Protein AF-A0A0G0ESX0-F1 (afdb_monomer_lite)

Sequence (130 aa):
MKRIRNNPGQAFITLVLFVAIAMSVISGTIIIIVVNSFGASLSEKSILVHQSAENGIENALVHLLRDPDYAGETLSPIINSYNTVISVTGNDNNKTIVSTASSSNITKAITAKIIYNNNVMTVTYWQDSQ

Foldseek 3Di:
DDDDDDDVVVVVVVVVVVVVVVVVVVVVVVVVVVVVVVVVVVVVVQVVQQVQQVVQVVVVVVCCLVPVPDAWDWDQPPDDQKIKTWGWDDDSFKIKIKIWIDDPPDIWIWIWIWGQDPSDIDTPDIDTDD

pLDDT: mean 86.56, std 10.45, range [51.44, 96.94]

Structure (mmCIF, N/CA/C/O backbone):
data_AF-A0A0G0ESX0-F1
#
_entry.id   AF-A0A0G0ESX0-F1
#
loop_
_atom_site.group_PDB
_atom_site.id
_atom_site.type_symbol
_atom_site.label_atom_id
_atom_site.label_alt_id
_atom_site.label_comp_id
_atom_site.label_asym_id
_atom_site.label_entity_id
_atom_site.label_seq_id
_atom_site.pdbx_PDB_ins_code
_atom_site.Cartn_x
_atom_site.Cartn_y
_atom_site.Cartn_z
_atom_site.occupancy
_atom_site.B_iso_or_equiv
_atom_site.auth_seq_id
_atom_site.auth_comp_id
_atom_site.auth_asym_id
_atom_site.auth_atom_id
_atom_site.pdbx_PDB_model_num
ATOM 1 N N . MET A 1 1 ? 29.282 -14.701 -69.732 1.00 51.44 1 MET A N 1
ATOM 2 C CA . MET A 1 1 ? 29.315 -14.799 -68.252 1.00 51.44 1 MET A CA 1
ATOM 3 C C . MET A 1 1 ? 29.843 -13.483 -67.683 1.00 51.44 1 MET A C 1
ATOM 5 O O . MET A 1 1 ? 31.006 -13.165 -67.899 1.00 51.44 1 MET A O 1
ATOM 9 N N . LYS A 1 2 ? 28.994 -12.662 -67.053 1.00 52.44 2 LYS A N 1
ATOM 10 C CA . LYS A 1 2 ? 29.373 -11.337 -66.525 1.00 52.44 2 LYS A CA 1
ATOM 11 C C . LYS A 1 2 ? 30.060 -11.537 -65.165 1.00 52.44 2 LYS A C 1
ATOM 13 O O . LYS A 1 2 ? 29.405 -11.968 -64.223 1.00 52.44 2 LYS A O 1
ATOM 18 N N . ARG A 1 3 ? 31.377 -11.302 -65.072 1.00 57.66 3 ARG A N 1
ATOM 19 C CA . ARG A 1 3 ? 32.125 -11.405 -63.804 1.00 57.66 3 ARG A CA 1
ATOM 20 C C . ARG A 1 3 ? 31.618 -10.333 -62.836 1.00 57.66 3 ARG A C 1
ATOM 22 O O . ARG A 1 3 ? 31.802 -9.144 -63.089 1.00 57.66 3 ARG A O 1
ATOM 29 N N . ILE A 1 4 ? 30.981 -10.754 -61.745 1.00 67.88 4 ILE A N 1
ATOM 30 C CA . ILE A 1 4 ? 30.642 -9.873 -60.624 1.00 67.88 4 ILE A CA 1
ATOM 31 C C . ILE A 1 4 ? 31.967 -9.496 -59.958 1.00 67.88 4 ILE A C 1
ATOM 33 O O . ILE A 1 4 ? 32.718 -10.356 -59.501 1.00 67.88 4 ILE A O 1
ATOM 37 N N . ARG A 1 5 ? 32.306 -8.209 -59.996 1.00 64.12 5 ARG A N 1
ATOM 38 C CA . ARG A 1 5 ? 33.547 -7.677 -59.434 1.00 64.12 5 ARG A CA 1
ATOM 39 C C . ARG A 1 5 ? 33.388 -7.649 -57.912 1.00 64.12 5 ARG A C 1
ATOM 41 O O . ARG A 1 5 ? 32.546 -6.917 -57.405 1.00 64.12 5 ARG A O 1
ATOM 48 N N . ASN A 1 6 ? 34.147 -8.485 -57.207 1.00 63.69 6 ASN A N 1
ATOM 49 C CA . ASN A 1 6 ? 34.079 -8.594 -55.753 1.00 63.69 6 ASN A CA 1
ATOM 50 C C . ASN A 1 6 ? 34.707 -7.335 -55.128 1.00 63.69 6 ASN A C 1
ATOM 52 O O . ASN A 1 6 ? 35.923 -7.162 -55.191 1.00 63.69 6 ASN A O 1
ATOM 56 N N . ASN A 1 7 ? 33.882 -6.426 -54.602 1.00 70.31 7 ASN A N 1
ATOM 57 C CA . ASN A 1 7 ? 34.344 -5.217 -53.919 1.00 70.31 7 ASN A CA 1
ATOM 58 C C . ASN A 1 7 ? 34.459 -5.518 -52.415 1.00 70.31 7 ASN A C 1
ATOM 60 O O . ASN A 1 7 ? 33.426 -5.578 -51.746 1.00 70.31 7 ASN A O 1
ATOM 64 N N . PRO A 1 8 ? 35.674 -5.670 -51.851 1.00 66.25 8 PRO A N 1
ATOM 65 C CA . PRO A 1 8 ? 35.854 -6.082 -50.454 1.00 66.25 8 PRO A CA 1
ATOM 66 C C . PRO A 1 8 ? 35.223 -5.104 -49.446 1.00 66.25 8 PRO A C 1
ATOM 68 O O . PRO A 1 8 ? 34.812 -5.513 -48.366 1.00 66.25 8 PRO A O 1
ATOM 71 N N . GLY A 1 9 ? 35.055 -3.829 -49.821 1.00 74.81 9 GLY A N 1
ATOM 72 C CA . GLY A 1 9 ? 34.362 -2.836 -48.995 1.00 74.81 9 GLY A CA 1
ATOM 73 C C . GLY A 1 9 ? 32.846 -3.047 -48.878 1.00 74.81 9 GLY A C 1
ATOM 74 O O . GLY A 1 9 ? 32.262 -2.654 -47.874 1.00 74.81 9 GLY A O 1
ATOM 75 N N . GLN A 1 10 ? 32.195 -3.698 -49.850 1.00 81.62 10 GLN A N 1
ATOM 76 C CA . GLN A 1 10 ? 30.741 -3.913 -49.807 1.00 81.62 10 GLN A CA 1
ATOM 77 C C . GLN A 1 10 ? 30.342 -4.910 -48.716 1.00 81.62 10 GLN A C 1
ATOM 79 O O . GLN A 1 10 ? 29.370 -4.658 -48.012 1.00 81.62 10 GLN A O 1
ATOM 84 N N . ALA A 1 11 ? 31.125 -5.975 -48.512 1.00 83.62 11 ALA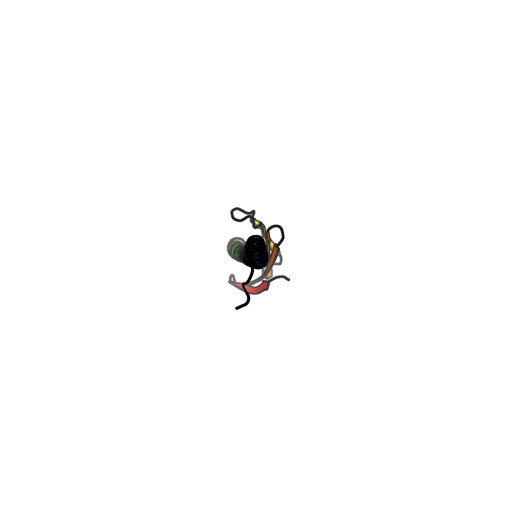 A N 1
ATOM 85 C CA . ALA A 1 11 ? 30.891 -6.939 -47.435 1.00 83.62 11 ALA A CA 1
ATOM 86 C C . ALA A 1 11 ? 30.982 -6.280 -46.046 1.00 83.62 11 ALA A C 1
ATOM 88 O O . ALA A 1 11 ? 30.154 -6.534 -45.170 1.00 83.62 11 ALA A O 1
ATOM 89 N N . PHE A 1 12 ? 31.950 -5.376 -45.867 1.00 86.44 12 PHE A N 1
ATOM 90 C CA . PHE A 1 12 ? 32.108 -4.620 -44.627 1.00 86.44 12 PHE A CA 1
ATOM 91 C C . PHE A 1 12 ? 30.940 -3.651 -44.390 1.00 86.44 12 PHE A C 1
ATOM 93 O O . PHE A 1 12 ? 30.388 -3.616 -43.295 1.00 86.44 12 PHE A O 1
ATOM 100 N N . ILE A 1 13 ? 30.497 -2.928 -45.425 1.00 89.19 13 ILE A N 1
ATOM 101 C CA . ILE A 1 13 ? 29.334 -2.030 -45.331 1.00 89.19 13 ILE A CA 1
ATOM 102 C C . ILE A 1 13 ? 28.067 -2.814 -44.969 1.00 89.19 13 ILE A C 1
ATOM 104 O O . ILE A 1 13 ? 27.319 -2.390 -44.090 1.00 89.19 13 ILE A O 1
ATOM 108 N N . THR A 1 14 ? 27.835 -3.975 -45.592 1.00 90.19 14 THR A N 1
ATOM 109 C CA . THR A 1 14 ? 26.678 -4.815 -45.251 1.00 90.19 14 THR A CA 1
ATOM 110 C C . THR A 1 14 ? 26.754 -5.332 -43.820 1.00 90.19 14 THR A C 1
ATOM 112 O O . THR A 1 14 ? 25.743 -5.322 -43.127 1.00 90.19 14 THR A O 1
ATOM 115 N N . LEU A 1 15 ? 27.941 -5.720 -43.343 1.00 91.38 15 LEU A N 1
ATOM 116 C CA . LEU A 1 15 ? 28.133 -6.171 -41.965 1.00 91.38 15 LEU A CA 1
ATOM 117 C C . LEU A 1 15 ? 27.813 -5.053 -40.966 1.00 91.38 15 LEU A C 1
ATOM 119 O O . LEU A 1 15 ? 27.051 -5.274 -40.029 1.00 91.38 15 LEU A O 1
ATOM 123 N N . VAL A 1 16 ? 28.343 -3.848 -41.188 1.00 94.12 16 VAL A N 1
ATOM 124 C CA . VAL A 1 16 ? 28.073 -2.682 -40.332 1.00 94.12 16 VAL A CA 1
ATOM 125 C C . VAL A 1 16 ? 26.584 -2.336 -40.333 1.00 94.12 16 VAL A C 1
ATOM 127 O O . VAL A 1 16 ? 26.026 -2.062 -39.274 1.00 94.12 16 VAL A O 1
ATOM 130 N N . LEU A 1 17 ? 25.919 -2.409 -41.489 1.00 94.69 17 LEU A N 1
ATOM 131 C CA . LEU A 1 17 ? 24.477 -2.186 -41.587 1.00 94.69 17 LEU A CA 1
ATOM 132 C C . LEU A 1 17 ? 23.684 -3.222 -40.777 1.00 94.69 17 LEU A C 1
ATOM 134 O O . LEU A 1 17 ? 22.784 -2.850 -40.028 1.00 94.69 17 LEU A O 1
ATOM 138 N N . PHE A 1 18 ? 24.032 -4.506 -40.881 1.00 95.44 18 PHE A N 1
ATOM 139 C CA . PHE A 1 18 ? 23.380 -5.558 -40.099 1.00 95.44 18 PHE A CA 1
ATOM 140 C C . PHE A 1 18 ? 23.590 -5.374 -38.597 1.00 95.44 18 PHE A C 1
ATOM 142 O O . PHE A 1 18 ? 22.636 -5.514 -37.833 1.00 95.44 18 PHE A O 1
ATOM 149 N N . VAL A 1 19 ? 24.803 -5.013 -38.171 1.00 96.38 19 VAL A N 1
ATOM 150 C CA . VAL A 1 19 ? 25.097 -4.719 -36.762 1.00 96.38 19 VAL A CA 1
ATOM 151 C C . VAL A 1 19 ? 24.287 -3.516 -36.281 1.00 96.38 19 VAL A C 1
ATOM 153 O O . VAL A 1 19 ? 23.685 -3.589 -35.214 1.00 96.38 19 VAL A O 1
ATOM 156 N N . ALA A 1 20 ? 24.196 -2.445 -37.073 1.00 95.94 20 ALA A N 1
ATOM 157 C CA . ALA A 1 20 ? 23.411 -1.264 -36.720 1.00 95.94 20 ALA A CA 1
ATOM 158 C C . ALA A 1 20 ? 21.920 -1.596 -36.547 1.00 95.94 20 ALA A C 1
ATOM 160 O O . ALA A 1 20 ? 21.325 -1.231 -35.534 1.00 95.94 20 ALA A O 1
ATOM 161 N N . ILE A 1 21 ? 21.334 -2.352 -37.482 1.00 96.50 21 ILE A N 1
ATOM 162 C CA . ILE A 1 21 ? 19.933 -2.789 -37.399 1.00 96.50 21 ILE A CA 1
ATOM 163 C C . ILE A 1 21 ? 19.721 -3.687 -36.174 1.00 96.50 21 ILE A C 1
ATOM 165 O O . ILE A 1 21 ? 18.778 -3.474 -35.412 1.00 96.50 21 ILE A O 1
ATOM 169 N N . ALA A 1 22 ? 20.610 -4.659 -35.945 1.00 96.12 22 ALA A N 1
ATOM 170 C CA . ALA A 1 22 ? 20.532 -5.546 -34.788 1.00 96.12 22 ALA A CA 1
ATOM 171 C C . ALA A 1 22 ? 20.598 -4.759 -33.468 1.00 96.12 22 ALA A C 1
ATOM 173 O O . ALA A 1 22 ? 19.783 -4.984 -32.574 1.00 96.12 22 ALA A O 1
ATOM 174 N N . MET A 1 23 ? 21.505 -3.783 -33.365 1.00 96.38 23 MET A N 1
ATOM 175 C CA . MET A 1 23 ? 21.610 -2.903 -32.199 1.00 96.38 23 MET A CA 1
ATOM 176 C C . MET A 1 23 ? 20.342 -2.075 -31.976 1.00 96.38 23 MET A C 1
ATOM 178 O O . MET A 1 23 ? 19.907 -1.935 -30.831 1.00 96.38 23 MET A O 1
ATOM 182 N N . SER A 1 24 ? 19.720 -1.552 -33.036 1.00 95.81 24 SER A N 1
ATOM 183 C CA . SER A 1 24 ? 18.457 -0.816 -32.920 1.00 95.81 24 SER A CA 1
ATOM 184 C C . SER A 1 24 ? 17.330 -1.698 -32.375 1.00 95.81 24 SER A C 1
ATOM 186 O O . SER A 1 24 ? 16.607 -1.275 -31.473 1.00 95.81 24 SER A O 1
ATOM 188 N N . VAL A 1 25 ? 17.215 -2.941 -32.854 1.00 96.81 25 VAL A N 1
ATOM 189 C CA . VAL A 1 25 ? 16.192 -3.896 -32.388 1.00 96.81 25 VAL A CA 1
ATOM 190 C C . VAL A 1 25 ? 16.414 -4.288 -30.924 1.00 96.81 25 VAL A C 1
ATOM 192 O O . VAL A 1 25 ? 15.468 -4.285 -30.131 1.00 96.81 25 VAL A O 1
ATOM 195 N N . ILE A 1 26 ? 17.661 -4.573 -30.537 1.00 96.94 26 ILE A N 1
ATOM 196 C CA . ILE A 1 26 ? 18.012 -4.898 -29.147 1.00 96.94 26 ILE A CA 1
ATOM 197 C C . ILE A 1 26 ? 17.687 -3.715 -28.230 1.00 96.94 26 ILE A C 1
ATOM 199 O O . ILE A 1 26 ? 17.055 -3.902 -27.192 1.00 96.94 26 ILE A O 1
ATOM 203 N N . SER A 1 27 ? 18.041 -2.494 -28.635 1.00 96.19 27 SER A N 1
ATOM 204 C CA . SER A 1 27 ? 17.767 -1.284 -27.850 1.00 96.19 27 SER A CA 1
ATOM 205 C C . SER A 1 27 ? 16.267 -1.078 -27.629 1.00 96.19 27 SER A C 1
ATOM 207 O O . SER A 1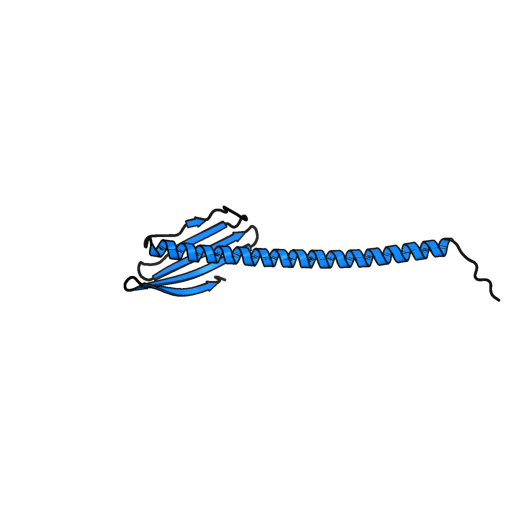 27 ? 15.842 -0.831 -26.502 1.00 96.19 27 SER A O 1
ATOM 209 N N . GLY A 1 28 ? 15.450 -1.252 -28.674 1.00 95.50 28 GLY A N 1
ATOM 210 C CA . GLY A 1 28 ? 13.991 -1.183 -28.551 1.00 95.50 28 GLY A CA 1
ATOM 211 C C . GLY A 1 28 ? 13.432 -2.239 -27.594 1.00 95.50 28 GLY A C 1
ATOM 212 O O . GLY A 1 28 ? 12.585 -1.935 -26.756 1.00 95.50 28 GLY A O 1
ATOM 213 N N . THR A 1 29 ? 13.963 -3.460 -27.655 1.00 96.88 29 THR A N 1
ATOM 214 C CA . THR A 1 29 ? 13.558 -4.556 -26.761 1.00 96.88 29 THR A CA 1
ATOM 215 C C . THR A 1 29 ? 13.893 -4.249 -25.300 1.00 96.88 29 THR A C 1
ATOM 217 O O . THR A 1 29 ? 13.052 -4.435 -24.421 1.00 96.88 29 THR A O 1
ATOM 220 N N . ILE A 1 30 ? 15.093 -3.725 -25.029 1.00 96.94 30 ILE A N 1
ATOM 221 C CA . ILE A 1 30 ? 15.523 -3.343 -23.676 1.00 96.94 30 ILE A CA 1
ATOM 222 C C . ILE A 1 30 ? 14.586 -2.283 -23.092 1.00 96.94 30 ILE A C 1
ATOM 224 O O . ILE A 1 30 ? 14.171 -2.414 -21.943 1.00 96.94 30 ILE A O 1
ATOM 228 N N . ILE A 1 31 ? 14.205 -1.270 -23.875 1.00 96.50 31 ILE A N 1
ATOM 229 C CA . ILE A 1 31 ? 13.286 -0.217 -23.417 1.00 96.50 31 ILE A CA 1
ATOM 230 C C . ILE A 1 31 ? 11.952 -0.819 -22.960 1.00 96.50 31 ILE A C 1
ATOM 232 O O . ILE A 1 31 ? 11.469 -0.480 -21.882 1.00 96.50 31 ILE A O 1
ATOM 236 N N . ILE A 1 32 ? 11.380 -1.747 -23.733 1.00 95.88 32 ILE A N 1
ATOM 237 C CA . ILE A 1 32 ? 10.114 -2.407 -23.378 1.00 95.88 32 ILE A CA 1
ATOM 238 C C . ILE A 1 32 ? 10.255 -3.192 -22.068 1.00 95.88 32 ILE A C 1
ATOM 240 O O . ILE A 1 32 ? 9.400 -3.085 -21.189 1.00 95.88 32 ILE A O 1
ATOM 244 N N . ILE A 1 33 ? 11.344 -3.949 -21.910 1.00 96.38 33 ILE A N 1
ATOM 245 C CA . ILE A 1 33 ? 11.611 -4.716 -20.685 1.00 96.38 33 ILE A CA 1
ATOM 246 C C . ILE A 1 33 ? 11.715 -3.784 -19.477 1.00 96.38 33 ILE A C 1
ATOM 248 O O . ILE A 1 33 ? 11.123 -4.065 -18.435 1.00 96.38 33 ILE A O 1
ATOM 252 N N . VAL A 1 34 ? 12.431 -2.669 -19.613 1.00 96.88 34 VAL A N 1
ATOM 253 C CA . VAL A 1 34 ? 12.586 -1.677 -18.545 1.00 96.88 34 VAL A CA 1
ATOM 254 C C . VAL A 1 34 ? 11.231 -1.092 -18.146 1.00 96.88 34 VAL A C 1
ATOM 256 O O . VAL A 1 34 ? 10.903 -1.082 -16.962 1.00 96.88 34 VAL A O 1
ATOM 259 N N . VAL A 1 35 ? 10.412 -0.672 -19.113 1.00 95.88 35 VAL A N 1
ATOM 260 C CA . VAL A 1 35 ? 9.075 -0.112 -18.847 1.00 95.88 35 VAL A CA 1
ATOM 261 C C . VAL A 1 35 ? 8.184 -1.120 -18.124 1.00 95.88 35 VAL A C 1
ATOM 263 O O . VAL A 1 35 ? 7.578 -0.787 -17.104 1.00 95.88 35 VAL A O 1
ATOM 266 N N . ASN A 1 36 ? 8.150 -2.366 -18.596 1.00 95.69 36 ASN A N 1
ATOM 267 C CA . ASN A 1 36 ? 7.357 -3.418 -17.964 1.00 95.69 36 ASN A CA 1
ATOM 268 C C . ASN A 1 36 ? 7.855 -3.741 -16.552 1.00 95.69 36 ASN A C 1
ATOM 270 O O . ASN A 1 36 ? 7.045 -3.940 -15.650 1.00 95.69 36 ASN A O 1
ATOM 274 N N . SER A 1 37 ? 9.173 -3.746 -16.342 1.00 94.44 37 SER A N 1
ATOM 275 C CA . SER A 1 37 ? 9.770 -4.002 -15.029 1.00 94.44 37 SER A CA 1
ATOM 276 C C . SER A 1 37 ? 9.403 -2.905 -14.031 1.00 94.44 37 SER A C 1
ATOM 278 O O . SER A 1 37 ? 8.980 -3.207 -12.919 1.00 94.44 37 SER A O 1
ATOM 280 N N . PHE A 1 38 ? 9.474 -1.633 -14.436 1.00 92.69 38 PHE A N 1
ATOM 281 C CA . PHE A 1 38 ? 9.021 -0.519 -13.600 1.00 92.69 38 PHE A CA 1
ATOM 282 C C . PHE A 1 38 ? 7.528 -0.609 -13.270 1.00 92.69 38 PHE A C 1
ATOM 284 O O . PHE A 1 38 ? 7.151 -0.400 -12.116 1.00 92.69 38 PHE A O 1
ATOM 291 N N . GLY A 1 39 ? 6.688 -0.951 -14.251 1.00 90.88 39 GLY A N 1
ATOM 292 C CA . GLY A 1 39 ? 5.255 -1.157 -14.037 1.00 90.88 39 GLY A CA 1
ATOM 293 C C . GLY A 1 39 ? 4.967 -2.281 -13.038 1.00 90.88 39 GLY A C 1
ATOM 294 O O . GLY A 1 39 ? 4.197 -2.086 -12.097 1.00 90.88 39 GLY A O 1
ATOM 295 N N . ALA A 1 40 ? 5.639 -3.426 -13.186 1.00 93.12 40 ALA A N 1
ATOM 296 C CA . ALA A 1 40 ? 5.513 -4.559 -12.272 1.00 93.12 40 ALA A CA 1
ATOM 297 C C . ALA A 1 40 ? 5.958 -4.198 -10.846 1.00 93.12 40 ALA A C 1
ATOM 299 O O . ALA A 1 40 ? 5.209 -4.427 -9.898 1.00 93.12 40 ALA A O 1
ATOM 300 N N . SER A 1 41 ? 7.119 -3.553 -10.687 1.00 90.75 41 SER A N 1
ATOM 301 C CA . SER A 1 41 ? 7.606 -3.111 -9.375 1.00 90.75 41 SER A CA 1
ATOM 302 C C . SER A 1 41 ? 6.684 -2.085 -8.713 1.00 90.75 41 SER A C 1
ATOM 304 O O . SER A 1 41 ? 6.524 -2.100 -7.494 1.00 90.75 41 SER A O 1
ATOM 306 N N . LEU A 1 42 ? 6.074 -1.179 -9.483 1.00 89.81 42 LEU A N 1
ATOM 307 C CA . LEU A 1 42 ? 5.109 -0.222 -8.939 1.00 89.81 42 LEU A CA 1
ATOM 308 C C . LEU A 1 42 ? 3.836 -0.930 -8.457 1.00 89.81 42 LEU A C 1
ATOM 310 O O . LEU A 1 42 ? 3.331 -0.612 -7.381 1.00 89.81 42 LEU A O 1
ATOM 314 N N . SER A 1 43 ? 3.347 -1.905 -9.228 1.00 90.88 43 SER A N 1
ATOM 315 C CA . SER A 1 43 ? 2.193 -2.723 -8.852 1.00 90.88 43 SER A CA 1
ATOM 316 C C . SER A 1 43 ? 2.457 -3.511 -7.570 1.00 90.88 43 SER A C 1
ATOM 318 O O . SER A 1 43 ? 1.636 -3.485 -6.659 1.00 90.88 43 SER A O 1
ATOM 320 N N . GLU A 1 44 ? 3.615 -4.164 -7.467 1.00 90.94 44 GLU A N 1
ATOM 321 C CA . GLU A 1 44 ? 4.022 -4.901 -6.266 1.00 90.94 44 GLU A CA 1
ATOM 322 C C . GLU A 1 44 ? 4.085 -3.980 -5.044 1.00 90.94 44 GLU A C 1
ATOM 324 O O . GLU A 1 44 ? 3.473 -4.269 -4.017 1.00 90.94 44 GLU A O 1
ATOM 329 N N . LYS A 1 45 ? 4.733 -2.815 -5.168 1.00 89.06 45 LYS A N 1
ATOM 330 C CA . LYS A 1 45 ? 4.764 -1.814 -4.093 1.00 89.06 45 LYS A CA 1
ATOM 331 C C . LYS A 1 45 ? 3.366 -1.368 -3.683 1.00 89.06 45 LYS A C 1
ATOM 333 O O . LYS A 1 45 ? 3.104 -1.237 -2.494 1.00 89.06 45 LYS A O 1
ATOM 338 N N . SER A 1 46 ? 2.457 -1.155 -4.634 1.00 89.44 46 SER A N 1
ATOM 339 C CA . SER A 1 46 ? 1.076 -0.784 -4.314 1.00 89.44 46 SER A CA 1
ATOM 340 C C . SER A 1 46 ? 0.350 -1.872 -3.523 1.00 89.44 46 SER A C 1
ATOM 342 O O . SER A 1 46 ? -0.415 -1.537 -2.620 1.00 89.44 46 SER A O 1
ATOM 344 N N . ILE A 1 47 ? 0.576 -3.148 -3.848 1.00 90.31 47 ILE A N 1
ATOM 345 C CA . ILE A 1 47 ? -0.002 -4.281 -3.112 1.00 90.31 47 ILE A CA 1
ATOM 346 C C . ILE A 1 47 ? 0.557 -4.318 -1.688 1.00 90.31 47 ILE A C 1
ATOM 348 O O . ILE A 1 47 ? -0.213 -4.395 -0.737 1.00 90.31 47 ILE A O 1
ATOM 352 N N . LEU A 1 48 ? 1.874 -4.181 -1.527 1.00 90.06 48 LEU A N 1
ATOM 353 C CA . LEU A 1 48 ? 2.519 -4.185 -0.211 1.00 90.06 48 LEU A CA 1
ATOM 354 C C . LEU A 1 48 ? 2.053 -3.019 0.676 1.00 90.06 48 LEU A C 1
ATOM 356 O O . LEU A 1 48 ? 1.810 -3.210 1.865 1.00 90.06 48 LEU A O 1
ATOM 360 N N . VAL A 1 49 ? 1.886 -1.819 0.108 1.00 90.00 49 VAL A N 1
ATOM 361 C CA . VAL A 1 49 ? 1.345 -0.660 0.842 1.00 90.00 49 VAL A CA 1
ATOM 362 C C . VAL A 1 49 ? -0.096 -0.929 1.279 1.00 90.00 49 VAL A C 1
ATOM 364 O O . VAL A 1 49 ? -0.443 -0.648 2.421 1.00 90.00 49 VAL A O 1
ATOM 367 N N . HIS A 1 50 ? -0.929 -1.501 0.408 1.00 91.38 50 HIS A N 1
ATOM 368 C CA . HIS A 1 50 ? -2.306 -1.851 0.757 1.00 91.38 50 HIS A CA 1
ATOM 369 C C . HIS A 1 50 ? -2.364 -2.901 1.879 1.00 91.38 50 HIS A C 1
ATOM 371 O O . HIS A 1 50 ? -3.026 -2.665 2.885 1.00 91.38 50 HIS A O 1
ATOM 377 N N . GLN A 1 51 ? -1.576 -3.975 1.788 1.00 90.88 51 GLN A N 1
ATOM 378 C CA . GLN A 1 51 ? -1.461 -4.984 2.851 1.00 90.88 51 GLN A CA 1
ATOM 379 C C . GLN A 1 51 ? -0.992 -4.380 4.182 1.00 90.88 51 GLN A C 1
ATOM 381 O O . GLN A 1 51 ? -1.458 -4.762 5.250 1.00 90.88 51 GLN A O 1
ATOM 386 N N . SER A 1 52 ? -0.087 -3.399 4.141 1.00 90.31 52 SER A N 1
ATOM 387 C CA . SER A 1 52 ? 0.339 -2.683 5.346 1.00 90.31 52 SER A CA 1
ATOM 388 C C . SER A 1 52 ? -0.810 -1.893 5.983 1.00 90.31 52 SER A C 1
ATOM 390 O O . SER A 1 52 ? -0.909 -1.845 7.209 1.00 90.31 52 SER A O 1
ATOM 392 N N . ALA A 1 53 ? -1.699 -1.300 5.177 1.00 90.44 53 ALA A N 1
ATOM 393 C CA . ALA A 1 53 ? -2.891 -0.630 5.689 1.00 90.44 53 ALA A CA 1
ATOM 394 C C . ALA A 1 53 ? -3.883 -1.637 6.299 1.00 90.44 53 ALA A C 1
ATOM 396 O O . ALA A 1 53 ? -4.396 -1.371 7.388 1.00 90.44 53 ALA A O 1
ATOM 397 N N . GLU A 1 54 ? -4.098 -2.794 5.661 1.00 90.56 54 GLU A N 1
ATOM 398 C CA . GLU A 1 54 ? -4.944 -3.884 6.183 1.00 90.56 54 GLU A CA 1
ATOM 399 C C . GLU A 1 54 ? -4.445 -4.376 7.541 1.00 90.56 54 GLU A C 1
ATOM 401 O O . GLU A 1 54 ? -5.197 -4.366 8.516 1.00 90.56 54 GLU A O 1
ATOM 406 N N . ASN A 1 55 ? -3.149 -4.685 7.636 1.00 90.81 55 ASN A N 1
ATOM 407 C CA . ASN A 1 55 ? -2.508 -5.094 8.885 1.00 90.81 55 ASN A CA 1
ATOM 408 C C . ASN A 1 55 ? -2.699 -4.050 9.994 1.00 90.81 55 ASN A C 1
ATOM 410 O O . ASN A 1 55 ? -2.873 -4.405 11.158 1.00 90.81 55 ASN A O 1
ATOM 414 N N . GLY A 1 56 ? -2.693 -2.757 9.652 1.00 90.50 56 GLY A N 1
ATOM 415 C CA . GLY A 1 56 ? -2.961 -1.700 10.622 1.00 90.50 56 GLY A CA 1
ATOM 416 C C . GLY A 1 56 ? -4.401 -1.710 11.147 1.00 90.50 56 GLY A C 1
ATOM 417 O O . GLY A 1 56 ? -4.611 -1.476 12.337 1.00 90.50 56 GLY A O 1
ATOM 418 N N . ILE A 1 57 ? -5.395 -2.045 10.314 1.00 91.44 57 ILE A N 1
ATOM 419 C CA . ILE A 1 57 ? -6.772 -2.242 10.796 1.00 91.44 57 ILE A CA 1
ATOM 420 C C . ILE A 1 57 ? -6.867 -3.487 11.675 1.00 91.44 57 ILE A C 1
ATOM 422 O O . ILE A 1 57 ? -7.470 -3.417 12.742 1.00 91.44 57 ILE A O 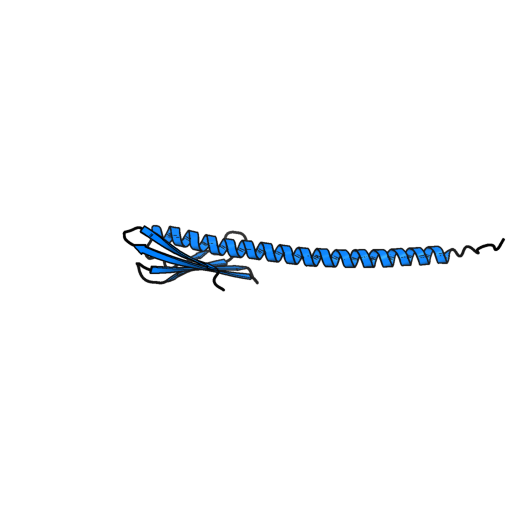1
ATOM 426 N N . GLU A 1 58 ? -6.271 -4.609 11.271 1.00 90.56 58 GLU A N 1
ATOM 427 C CA . GLU A 1 58 ? -6.278 -5.832 12.083 1.00 90.56 58 GLU A CA 1
ATOM 428 C C . GLU A 1 58 ? -5.638 -5.603 13.455 1.00 90.56 58 GLU A C 1
ATOM 430 O O . GLU A 1 58 ? -6.205 -5.996 14.478 1.00 90.56 58 GLU A O 1
ATOM 435 N N . ASN A 1 59 ? -4.511 -4.887 13.495 1.00 91.56 59 ASN A N 1
ATOM 436 C CA . ASN A 1 59 ? -3.871 -4.516 14.749 1.00 91.56 59 ASN A CA 1
ATOM 437 C C . ASN A 1 59 ? -4.808 -3.657 15.608 1.00 91.56 59 ASN A C 1
ATOM 439 O O . ASN A 1 59 ? -5.041 -3.972 16.775 1.00 91.56 59 ASN A O 1
ATOM 443 N N . ALA A 1 60 ? -5.422 -2.626 15.021 1.00 90.62 60 ALA A N 1
ATOM 444 C CA . ALA A 1 60 ? -6.377 -1.767 15.717 1.00 90.62 60 ALA A CA 1
ATOM 445 C C . ALA A 1 60 ? -7.569 -2.551 16.287 1.00 90.62 60 ALA A C 1
ATOM 447 O O . ALA A 1 60 ? -7.993 -2.284 17.408 1.00 90.62 60 ALA A O 1
ATOM 448 N N . LEU A 1 61 ? -8.094 -3.540 15.555 1.00 90.50 61 LEU A N 1
ATOM 449 C CA . LEU A 1 61 ? -9.186 -4.399 16.020 1.00 90.50 61 LEU A CA 1
ATOM 450 C C . LEU A 1 61 ? -8.778 -5.228 17.242 1.00 90.50 61 LEU A C 1
ATOM 452 O O . LEU A 1 61 ? -9.537 -5.314 18.207 1.00 90.50 61 LEU A O 1
ATOM 456 N N . VAL A 1 62 ? -7.576 -5.809 17.232 1.00 91.38 62 VAL A N 1
ATOM 457 C CA . VAL A 1 62 ? -7.048 -6.554 18.386 1.00 91.38 62 VAL A CA 1
ATOM 458 C C . VAL A 1 62 ? -6.833 -5.626 19.581 1.00 91.38 62 VAL A C 1
ATOM 460 O O . VAL A 1 62 ? -7.162 -5.998 20.709 1.00 91.38 62 VAL A O 1
ATOM 463 N N . HIS A 1 63 ? -6.316 -4.418 19.351 1.00 91.06 63 HIS A N 1
ATOM 464 C CA . HIS A 1 63 ? -6.144 -3.422 20.404 1.00 91.06 63 HIS A CA 1
ATOM 465 C C . HIS A 1 63 ? -7.483 -2.978 20.990 1.00 91.06 63 HIS A C 1
ATOM 467 O O . HIS A 1 63 ? -7.614 -2.984 22.206 1.00 91.06 63 HIS A O 1
ATOM 473 N N . LEU A 1 64 ? -8.500 -2.724 20.168 1.00 89.31 64 LEU A N 1
ATOM 474 C CA . LEU A 1 64 ? -9.836 -2.321 20.622 1.00 89.31 64 LEU A CA 1
ATOM 475 C C . LEU A 1 64 ? -10.572 -3.399 21.423 1.00 89.31 64 LEU A C 1
ATOM 477 O O . LEU A 1 64 ? -11.350 -3.074 22.316 1.00 89.31 64 LEU A O 1
ATOM 481 N N . LEU A 1 65 ? -10.311 -4.680 21.147 1.00 87.06 65 LEU A N 1
ATOM 482 C CA . LEU A 1 65 ? -10.828 -5.784 21.963 1.00 87.06 65 LEU A CA 1
ATOM 483 C C . LEU A 1 65 ? -10.189 -5.849 23.357 1.00 87.06 65 LEU A C 1
ATOM 485 O O . LEU A 1 65 ? -10.788 -6.400 24.281 1.00 87.06 65 LEU A O 1
ATOM 489 N N . ARG A 1 66 ? -8.961 -5.344 23.502 1.00 88.62 66 ARG A N 1
ATOM 490 C CA . ARG A 1 66 ? -8.199 -5.371 24.760 1.00 88.62 66 ARG A CA 1
ATOM 491 C C . ARG A 1 66 ? -8.349 -4.080 25.556 1.00 88.62 66 ARG A C 1
ATOM 493 O O . ARG A 1 66 ? -8.436 -4.135 26.777 1.00 88.62 66 ARG A O 1
ATOM 500 N N . ASP A 1 67 ? -8.343 -2.958 24.855 1.00 87.62 67 ASP A N 1
ATOM 501 C CA . ASP A 1 67 ? -8.431 -1.598 25.361 1.00 87.62 67 ASP A CA 1
ATOM 502 C C . ASP A 1 67 ? -9.457 -0.817 24.518 1.00 87.62 67 ASP A C 1
ATOM 504 O O . ASP A 1 67 ? -9.138 -0.348 23.418 1.00 87.62 67 ASP A O 1
ATOM 508 N N . PRO A 1 68 ? -10.700 -0.679 25.011 1.00 83.25 68 PRO A N 1
ATOM 509 C CA . PRO A 1 68 ? -11.747 0.068 24.319 1.00 83.25 68 PRO A CA 1
ATOM 510 C C . PRO A 1 68 ? -11.407 1.548 24.082 1.00 83.25 68 PRO A C 1
ATOM 512 O O . PRO A 1 68 ? -11.986 2.160 23.177 1.00 83.25 68 PRO A O 1
ATOM 515 N N . ASP A 1 69 ? -10.476 2.120 24.852 1.00 85.88 69 ASP A N 1
ATOM 516 C CA . ASP A 1 69 ? -10.073 3.528 24.778 1.00 85.88 69 ASP A CA 1
ATOM 517 C C . ASP A 1 69 ? -8.918 3.771 23.788 1.00 85.88 69 ASP A C 1
ATOM 519 O O . ASP A 1 69 ? -8.447 4.900 23.632 1.00 85.88 69 ASP A O 1
ATOM 523 N N . TYR A 1 70 ? -8.484 2.739 23.057 1.00 88.19 70 TYR A N 1
ATOM 524 C CA . TYR A 1 70 ? -7.455 2.863 22.028 1.00 88.19 70 TYR A CA 1
ATOM 525 C C . TYR A 1 70 ? -7.850 3.877 20.936 1.00 88.19 70 TYR A C 1
ATOM 527 O O . TYR A 1 70 ? -8.849 3.715 20.230 1.00 88.19 70 TYR A O 1
ATOM 535 N N . ALA A 1 71 ? -7.025 4.917 20.775 1.00 89.62 71 ALA A N 1
ATOM 536 C CA . ALA A 1 71 ? -7.245 6.023 19.836 1.00 89.62 71 ALA A CA 1
ATOM 537 C C . ALA A 1 71 ? -6.447 5.901 18.520 1.00 89.62 71 ALA A C 1
ATOM 539 O O . ALA A 1 71 ? -6.636 6.702 17.600 1.00 89.62 71 ALA A O 1
ATOM 540 N N . GLY A 1 72 ? -5.564 4.905 18.408 1.00 89.75 72 GLY A N 1
ATOM 541 C CA . GLY A 1 72 ? -4.662 4.727 17.271 1.00 89.75 72 GLY A CA 1
ATOM 542 C C . GLY A 1 72 ? -3.186 4.795 17.652 1.00 89.75 72 GLY A C 1
ATOM 543 O O . GLY A 1 72 ? -2.817 5.104 18.785 1.00 89.75 72 GLY A O 1
ATOM 544 N N . GLU A 1 73 ? -2.332 4.512 16.676 1.00 89.12 73 GLU A N 1
ATOM 545 C CA . GLU A 1 73 ? -0.882 4.558 16.815 1.00 89.12 73 GLU A CA 1
ATOM 546 C C . GLU A 1 73 ? -0.216 4.790 15.457 1.00 89.12 73 GLU A C 1
ATOM 548 O O . GLU A 1 73 ? -0.830 4.669 14.397 1.00 89.12 73 GLU A O 1
ATOM 553 N N . THR A 1 74 ? 1.072 5.117 15.475 1.00 86.88 74 THR A N 1
ATOM 554 C CA . THR A 1 74 ? 1.888 5.121 14.260 1.00 86.88 74 THR A CA 1
ATOM 555 C C . THR A 1 74 ? 2.867 3.966 14.326 1.00 86.88 74 THR A C 1
ATOM 557 O O . THR A 1 74 ? 3.812 3.979 15.117 1.00 86.88 74 THR A O 1
ATOM 560 N N . LEU A 1 75 ? 2.659 2.980 13.461 1.00 82.75 75 LEU A N 1
ATOM 561 C CA . LEU A 1 75 ? 3.611 1.908 13.235 1.00 82.75 75 LEU A CA 1
ATOM 562 C C . LEU A 1 75 ? 4.706 2.461 12.322 1.00 82.75 75 LEU A C 1
ATOM 564 O O . LEU A 1 75 ? 4.587 2.487 11.094 1.00 82.75 75 LEU A O 1
ATOM 568 N N . SER A 1 76 ? 5.770 2.956 12.958 1.00 70.81 76 SER A N 1
ATOM 569 C CA . SER A 1 76 ? 6.992 3.334 12.250 1.00 70.81 76 SER A CA 1
ATOM 570 C C . SER A 1 76 ? 7.580 2.111 11.538 1.00 70.81 76 SER A C 1
ATO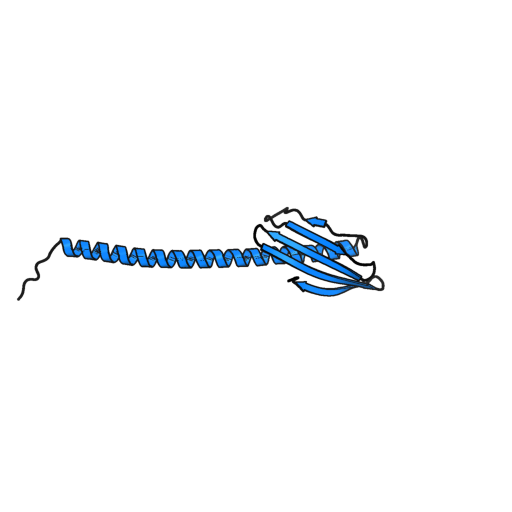M 572 O O . SER A 1 76 ? 7.452 0.994 12.040 1.00 70.81 76 SER A O 1
ATOM 574 N N . PRO A 1 77 ? 8.237 2.291 10.382 1.00 64.56 77 PRO A N 1
ATOM 575 C CA . PRO A 1 77 ? 8.688 1.179 9.558 1.00 64.56 77 PRO A CA 1
ATOM 576 C C . PRO A 1 77 ? 9.763 0.365 10.284 1.00 64.56 77 PRO A C 1
ATOM 578 O O . PRO A 1 77 ? 10.930 0.748 10.307 1.00 64.56 77 PRO A O 1
ATOM 581 N N . ILE A 1 78 ? 9.377 -0.777 10.855 1.00 59.03 78 ILE A N 1
ATOM 582 C CA . ILE A 1 78 ? 10.331 -1.739 11.423 1.00 59.03 78 ILE A CA 1
ATOM 583 C C . ILE A 1 78 ? 10.980 -2.540 10.278 1.00 59.03 78 ILE A C 1
ATOM 585 O O . ILE A 1 78 ? 12.156 -2.884 10.356 1.00 59.03 78 ILE A O 1
ATOM 589 N N . ILE A 1 79 ? 10.240 -2.795 9.184 1.00 52.69 79 ILE A N 1
ATOM 590 C CA . ILE A 1 79 ? 10.687 -3.569 8.014 1.00 52.69 79 ILE A CA 1
ATOM 591 C C . ILE A 1 79 ? 10.007 -2.999 6.746 1.00 52.69 79 ILE A C 1
ATOM 593 O O . ILE A 1 79 ? 8.806 -2.744 6.750 1.00 52.69 79 ILE A O 1
ATOM 597 N N . ASN A 1 80 ? 10.762 -2.789 5.660 1.00 58.22 80 ASN A N 1
ATOM 598 C CA . ASN A 1 80 ? 10.293 -2.387 4.312 1.00 58.22 80 ASN A CA 1
ATOM 599 C C . ASN A 1 80 ? 9.852 -0.922 4.073 1.00 58.22 80 ASN A C 1
ATOM 601 O O . ASN A 1 80 ? 9.276 -0.629 3.028 1.00 58.22 80 ASN A O 1
ATOM 605 N N . SER A 1 81 ? 10.174 0.021 4.968 1.00 69.38 81 SER A N 1
ATOM 606 C CA . SER A 1 81 ? 9.978 1.473 4.735 1.00 69.38 81 SER A CA 1
ATOM 607 C C . SER A 1 81 ? 8.521 1.933 4.538 1.00 69.38 81 SER A C 1
ATOM 609 O O . SER A 1 81 ? 8.291 3.023 4.013 1.00 69.38 81 SER A O 1
ATOM 611 N N . TYR A 1 82 ? 7.541 1.139 4.974 1.00 78.00 82 TYR A N 1
ATOM 612 C CA . TYR A 1 82 ? 6.125 1.509 4.968 1.00 78.00 82 TYR A CA 1
ATOM 613 C C . TYR A 1 82 ? 5.745 2.148 6.304 1.00 78.00 82 TYR A C 1
ATOM 615 O O . TYR A 1 82 ? 5.848 1.507 7.348 1.00 78.00 82 TYR A O 1
ATOM 623 N N . ASN A 1 83 ? 5.326 3.412 6.284 1.00 86.44 83 ASN A N 1
ATOM 624 C CA . ASN A 1 83 ? 4.798 4.077 7.472 1.00 86.44 83 ASN A CA 1
ATOM 625 C C . ASN A 1 83 ? 3.284 3.873 7.520 1.00 86.44 83 ASN A C 1
ATOM 627 O O . ASN A 1 83 ? 2.600 4.277 6.575 1.00 86.44 83 ASN A O 1
ATOM 631 N N . THR A 1 84 ? 2.780 3.270 8.598 1.00 88.56 84 THR A N 1
ATOM 632 C CA . THR A 1 84 ? 1.344 3.034 8.788 1.00 88.56 84 THR A CA 1
ATOM 633 C C . THR A 1 84 ? 0.836 3.855 9.962 1.00 88.56 84 THR A C 1
ATOM 635 O O . THR A 1 84 ? 1.278 3.685 11.096 1.00 88.56 84 THR A O 1
ATOM 638 N N . VAL A 1 85 ? -0.104 4.751 9.686 1.00 91.44 85 VAL A N 1
ATOM 639 C CA . VAL A 1 85 ? -0.773 5.587 10.681 1.00 91.44 85 VAL A CA 1
ATOM 640 C C . VAL A 1 85 ? -2.181 5.054 10.877 1.00 91.44 85 VAL A C 1
ATOM 642 O O . VAL A 1 85 ? -2.983 5.036 9.944 1.00 91.44 85 VAL A O 1
ATOM 645 N N . ILE A 1 86 ? -2.476 4.632 12.097 1.00 92.75 86 ILE A N 1
ATOM 646 C CA . ILE A 1 86 ? -3.780 4.142 12.522 1.00 92.75 86 ILE A CA 1
ATOM 647 C C . ILE A 1 86 ? -4.435 5.244 13.347 1.00 92.75 86 ILE A C 1
ATOM 649 O O . ILE A 1 86 ? -3.828 5.797 14.262 1.00 92.75 86 ILE A O 1
ATOM 653 N N . SER A 1 87 ? -5.692 5.542 13.049 1.00 92.94 87 SER A N 1
ATOM 654 C CA . SER A 1 87 ? -6.519 6.443 13.846 1.00 92.94 87 SER A CA 1
ATOM 655 C C . SER A 1 87 ? -7.863 5.796 14.132 1.00 92.94 87 SER A C 1
ATOM 657 O O . SER A 1 87 ? -8.481 5.204 13.246 1.00 92.94 87 SER A O 1
ATOM 659 N N . VAL A 1 88 ? -8.313 5.904 15.377 1.00 90.62 88 VAL A N 1
ATOM 660 C CA . VAL A 1 88 ? -9.615 5.410 15.815 1.00 90.62 88 VAL A CA 1
ATOM 661 C C . VAL A 1 88 ? -10.409 6.581 16.362 1.00 90.62 88 VAL A C 1
ATOM 663 O O . VAL A 1 88 ? -9.958 7.313 17.238 1.00 90.62 88 VAL A O 1
ATOM 666 N N . THR A 1 89 ? -11.605 6.778 15.821 1.00 90.94 89 THR A N 1
ATOM 667 C CA . THR A 1 89 ? -12.498 7.883 16.188 1.00 90.94 89 THR A CA 1
ATOM 668 C C . THR A 1 89 ? -13.919 7.370 16.373 1.00 90.94 89 THR A C 1
ATOM 670 O O . THR A 1 89 ? -14.283 6.340 15.814 1.00 90.94 89 THR A O 1
ATOM 673 N N . GLY A 1 90 ? -14.746 8.073 17.143 1.00 86.06 90 GLY A N 1
ATOM 674 C CA . GLY A 1 90 ? -16.143 7.694 17.374 1.00 86.06 90 GLY A CA 1
ATOM 675 C C . GLY A 1 90 ? -16.471 7.524 18.852 1.00 86.06 90 GLY A C 1
ATOM 676 O O . GLY A 1 90 ? -15.693 7.922 19.715 1.00 86.06 90 GLY A O 1
ATOM 677 N N . ASN A 1 91 ? -17.651 6.978 19.131 1.00 81.19 91 ASN A N 1
ATOM 678 C CA . ASN A 1 91 ? -18.138 6.749 20.491 1.00 81.19 91 ASN A CA 1
ATOM 679 C C . ASN A 1 91 ? -17.962 5.277 20.894 1.00 81.19 91 ASN A C 1
ATOM 681 O O . ASN A 1 91 ? -17.598 4.442 20.069 1.00 81.19 91 ASN A O 1
ATOM 685 N N . ASP A 1 92 ? -18.243 4.944 22.152 1.00 75.06 92 ASP A N 1
ATOM 686 C CA . ASP A 1 92 ?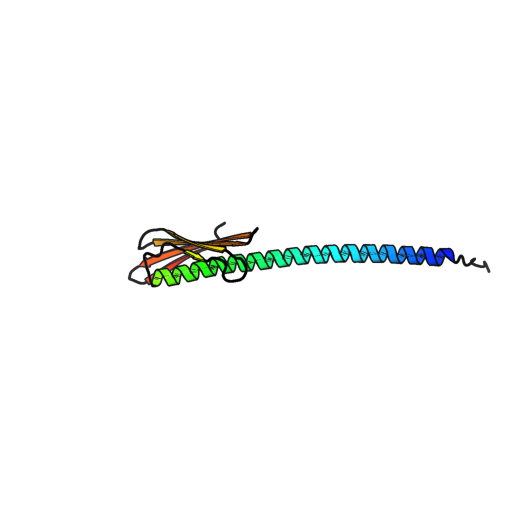 -17.978 3.607 22.710 1.00 75.06 92 ASP A CA 1
ATOM 687 C C . ASP A 1 92 ? -18.670 2.463 21.956 1.00 75.06 92 ASP A C 1
ATOM 689 O O . ASP A 1 92 ? -18.132 1.362 21.873 1.00 75.06 92 ASP A O 1
ATOM 693 N N . ASN A 1 93 ? -19.819 2.737 21.334 1.00 82.25 93 ASN A N 1
ATOM 694 C CA . ASN A 1 93 ? -20.611 1.729 20.627 1.00 82.25 93 ASN A CA 1
ATOM 695 C C . ASN A 1 93 ? -20.415 1.745 19.107 1.00 82.25 93 ASN A C 1
ATOM 697 O O . ASN A 1 93 ? -20.854 0.813 18.439 1.00 82.25 93 ASN A O 1
ATOM 701 N N . ASN A 1 94 ? -19.811 2.789 18.539 1.00 87.81 94 ASN A N 1
ATOM 702 C CA . ASN A 1 94 ? -19.591 2.945 17.106 1.00 87.81 94 ASN A CA 1
ATOM 703 C C . ASN A 1 94 ? -18.274 3.689 16.861 1.00 87.81 94 ASN A C 1
ATOM 705 O O . ASN A 1 94 ? -18.206 4.920 16.972 1.00 87.81 94 ASN A O 1
ATOM 709 N N . LYS A 1 95 ? -17.236 2.930 16.506 1.00 89.06 95 LYS A N 1
ATOM 710 C CA . LYS A 1 95 ? -15.902 3.461 16.213 1.00 89.06 95 LYS A CA 1
ATOM 711 C C . LYS A 1 95 ? -15.566 3.254 14.742 1.00 89.06 95 LYS A C 1
ATOM 713 O O . LYS A 1 95 ? -15.890 2.237 14.133 1.00 89.06 95 LYS A O 1
ATOM 718 N N . THR A 1 96 ? -14.905 4.244 14.168 1.00 92.25 96 THR A N 1
ATOM 719 C CA . THR A 1 96 ? -14.337 4.226 12.825 1.00 92.25 96 THR A CA 1
ATOM 720 C C . THR A 1 96 ? -12.825 4.148 12.953 1.00 92.25 96 THR A C 1
ATOM 722 O O . THR A 1 96 ? -12.204 5.007 13.579 1.00 92.25 96 THR A O 1
ATOM 725 N N . ILE A 1 97 ? -12.250 3.112 12.358 1.00 92.44 97 ILE A N 1
ATOM 726 C CA . ILE A 1 97 ? -10.817 2.867 12.271 1.00 92.44 97 ILE A CA 1
ATOM 727 C C . ILE A 1 97 ? -10.383 3.276 10.869 1.00 92.44 97 ILE A C 1
ATOM 729 O O . ILE A 1 97 ? -10.929 2.780 9.885 1.00 92.44 97 ILE A O 1
ATOM 733 N N . VAL A 1 98 ? -9.397 4.158 10.774 1.00 94.19 98 VAL A N 1
ATOM 734 C CA . VAL A 1 98 ? -8.742 4.510 9.515 1.00 94.19 98 VAL A CA 1
ATOM 735 C C . VAL A 1 98 ? -7.272 4.149 9.636 1.00 94.19 98 VAL A C 1
ATOM 737 O O . VAL A 1 98 ? -6.570 4.690 10.492 1.00 94.19 98 VAL A O 1
ATOM 740 N N . SER A 1 99 ? -6.809 3.251 8.772 1.00 92.94 99 SER A N 1
ATOM 741 C CA . SER A 1 99 ? -5.401 2.877 8.653 1.00 92.94 99 SER A CA 1
ATOM 742 C C . SER A 1 99 ? -4.862 3.387 7.327 1.00 92.94 99 SER A C 1
ATOM 744 O O . SER A 1 99 ? -5.395 3.057 6.268 1.00 92.94 99 SER A O 1
ATOM 746 N N . THR A 1 100 ? -3.827 4.220 7.381 1.00 92.62 100 THR A N 1
ATOM 747 C CA . THR A 1 100 ? -3.176 4.808 6.208 1.00 92.62 100 THR A CA 1
ATOM 748 C C . THR A 1 100 ? -1.738 4.335 6.142 1.00 92.62 100 THR A C 1
ATOM 750 O O . THR A 1 100 ? -0.928 4.697 6.991 1.00 92.62 100 THR A O 1
ATOM 753 N N . ALA A 1 101 ? -1.408 3.567 5.111 1.00 91.25 101 ALA A N 1
ATOM 754 C CA . ALA A 1 101 ? -0.046 3.161 4.820 1.00 91.25 101 ALA A CA 1
ATOM 755 C C . ALA A 1 101 ? 0.538 4.008 3.690 1.00 91.25 101 ALA A C 1
ATOM 757 O O . ALA A 1 101 ? -0.128 4.321 2.700 1.00 91.25 101 ALA A O 1
ATOM 758 N N . SER A 1 102 ? 1.810 4.366 3.829 1.00 89.25 102 SER A N 1
ATOM 759 C CA . SER A 1 102 ? 2.523 5.194 2.861 1.00 89.25 102 SER A CA 1
ATOM 760 C C . SER A 1 102 ? 3.944 4.695 2.608 1.00 89.25 102 SER A C 1
ATOM 762 O O . SER A 1 102 ? 4.642 4.244 3.517 1.00 89.25 102 SER A O 1
ATOM 764 N N . SER A 1 103 ? 4.372 4.797 1.351 1.00 85.44 103 SER A N 1
ATOM 765 C CA . SER A 1 103 ? 5.745 4.578 0.892 1.00 85.44 103 SER A CA 1
ATOM 766 C C . SER A 1 103 ? 6.073 5.610 -0.161 1.00 85.44 103 SER A C 1
ATOM 768 O O . SER A 1 103 ? 5.495 5.515 -1.235 1.00 85.44 103 SER A O 1
ATOM 770 N N . SER A 1 104 ? 6.971 6.557 0.127 1.00 79.56 104 SER A N 1
ATOM 771 C CA . SER A 1 104 ? 7.494 7.641 -0.737 1.00 79.56 104 SER A CA 1
ATOM 772 C C . SER A 1 104 ? 6.523 8.292 -1.748 1.00 79.56 104 SER A C 1
ATOM 774 O O . SER A 1 104 ? 6.271 9.484 -1.642 1.00 79.56 104 SER A O 1
ATOM 776 N N . ASN A 1 105 ? 5.993 7.541 -2.717 1.00 81.06 105 ASN A N 1
ATOM 777 C CA . ASN A 1 105 ? 5.116 7.979 -3.805 1.00 81.06 105 ASN A CA 1
ATOM 778 C C . ASN A 1 105 ? 3.730 7.291 -3.839 1.00 81.06 105 ASN A C 1
ATOM 780 O O . ASN A 1 105 ? 2.940 7.577 -4.734 1.00 81.06 105 ASN A O 1
ATOM 784 N N . ILE A 1 106 ? 3.439 6.350 -2.936 1.00 86.25 106 ILE A N 1
ATOM 785 C CA . ILE A 1 106 ? 2.177 5.600 -2.878 1.00 86.25 106 ILE A CA 1
ATOM 786 C C . ILE A 1 106 ? 1.597 5.726 -1.475 1.00 86.25 106 ILE A C 1
ATOM 788 O O . ILE A 1 106 ? 2.272 5.415 -0.493 1.00 86.25 106 ILE A O 1
ATOM 792 N N . THR A 1 107 ? 0.326 6.102 -1.407 1.00 90.38 107 THR A N 1
ATOM 793 C CA . THR A 1 107 ? -0.463 6.102 -0.176 1.00 90.38 107 THR A CA 1
ATOM 794 C C . THR A 1 107 ? -1.724 5.287 -0.416 1.00 90.38 107 THR A C 1
ATOM 796 O O . THR A 1 107 ? -2.370 5.434 -1.455 1.00 90.38 107 THR A O 1
ATOM 799 N N . LYS A 1 108 ? -2.060 4.408 0.526 1.00 91.25 108 LYS A N 1
ATOM 800 C CA . LYS A 1 108 ? -3.323 3.668 0.556 1.00 91.25 108 LYS A CA 1
ATOM 801 C C . LYS A 1 108 ? -3.936 3.824 1.933 1.00 91.25 108 LYS A C 1
ATOM 803 O O . LYS A 1 108 ? -3.224 3.773 2.934 1.00 91.25 108 LYS A O 1
ATOM 808 N N . ALA A 1 109 ? -5.243 4.010 1.970 1.00 92.50 109 ALA A N 1
ATOM 809 C CA . ALA A 1 109 ? -5.987 4.098 3.207 1.00 92.50 109 ALA A CA 1
ATOM 810 C C . ALA A 1 109 ? -7.155 3.121 3.161 1.00 92.50 109 ALA A C 1
ATOM 812 O O . ALA A 1 109 ? -7.785 2.942 2.123 1.00 92.50 109 ALA A O 1
ATOM 813 N N . ILE A 1 110 ? -7.435 2.498 4.296 1.00 93.44 110 ILE A N 1
ATOM 814 C CA . ILE A 1 110 ? -8.572 1.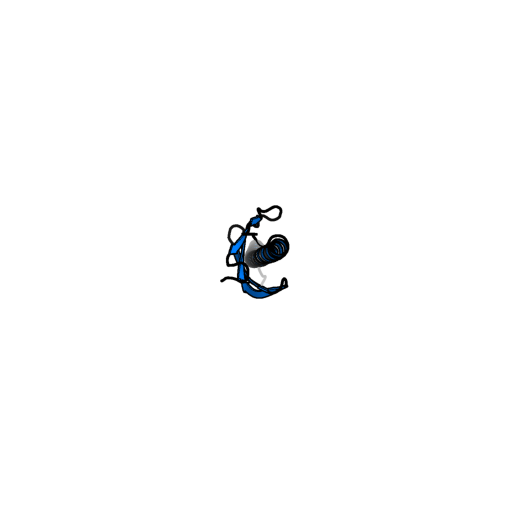604 4.477 1.00 93.44 110 ILE A CA 1
ATOM 815 C C . ILE A 1 110 ? -9.359 2.125 5.669 1.00 93.44 110 ILE A C 1
ATOM 817 O O . ILE A 1 110 ? -8.782 2.568 6.668 1.00 93.44 110 ILE A O 1
ATOM 821 N N . THR A 1 111 ? -10.681 2.086 5.551 1.00 92.88 111 THR A N 1
ATOM 822 C CA . THR A 1 111 ? -11.598 2.434 6.630 1.00 92.88 111 THR A CA 1
ATOM 823 C C . THR A 1 111 ? -12.419 1.222 7.026 1.00 92.88 111 THR A C 1
ATOM 825 O O . THR A 1 111 ? -13.102 0.622 6.193 1.00 92.88 111 THR A O 1
ATOM 828 N N . ALA A 1 112 ? -12.429 0.926 8.321 1.00 92.56 112 ALA A N 1
ATOM 829 C CA . ALA A 1 112 ? -13.347 -0.022 8.924 1.00 92.56 112 ALA A CA 1
ATOM 830 C C . ALA A 1 112 ? -14.264 0.674 9.935 1.00 92.56 112 ALA A C 1
ATOM 832 O O . ALA A 1 112 ? -13.851 1.597 10.637 1.00 92.56 112 ALA A O 1
ATOM 833 N N . LYS A 1 113 ? -15.521 0.231 10.029 1.00 92.12 113 LYS A N 1
ATOM 834 C CA . LYS A 1 113 ? -16.448 0.667 11.086 1.00 92.12 113 LYS A CA 1
ATOM 835 C C . LYS A 1 113 ? -16.834 -0.513 11.947 1.00 92.12 113 LYS A C 1
ATOM 837 O O . LYS A 1 113 ? -17.283 -1.542 11.434 1.00 92.12 113 LYS A O 1
ATOM 842 N N . ILE A 1 114 ? -16.708 -0.334 13.250 1.00 92.12 114 ILE A N 1
ATOM 843 C CA . ILE A 1 114 ? -17.078 -1.326 14.245 1.00 92.12 114 ILE A CA 1
ATOM 844 C C . ILE A 1 114 ? -18.252 -0.839 15.075 1.00 92.12 114 ILE A C 1
ATOM 846 O O . ILE A 1 114 ? -18.325 0.328 15.454 1.00 92.12 114 ILE A O 1
ATOM 850 N N . ILE A 1 115 ? -19.153 -1.766 15.377 1.00 89.69 115 ILE A N 1
ATOM 851 C CA . ILE A 1 115 ? -20.213 -1.579 16.358 1.00 89.69 115 ILE A CA 1
ATOM 852 C C . ILE A 1 115 ? -19.937 -2.511 17.530 1.00 89.69 115 ILE A C 1
ATOM 854 O O . ILE A 1 115 ? -19.731 -3.710 17.333 1.00 89.69 115 ILE A O 1
ATOM 858 N N . TYR A 1 116 ? -19.946 -1.960 18.738 1.00 83.94 116 TYR A N 1
ATOM 859 C CA . TYR A 1 116 ? -19.823 -2.717 19.978 1.00 83.94 116 TYR A CA 1
ATOM 860 C C . TYR A 1 116 ? -21.206 -2.826 20.620 1.00 83.94 116 TYR A C 1
ATOM 862 O O . TYR A 1 116 ? -21.810 -1.820 20.989 1.00 83.94 116 TYR A O 1
ATOM 870 N N . ASN A 1 117 ? -21.741 -4.043 20.714 1.00 84.19 117 ASN A N 1
ATOM 871 C CA . ASN A 1 117 ? -23.033 -4.295 21.348 1.00 84.19 117 ASN A CA 1
ATOM 872 C C . ASN A 1 117 ? -22.960 -5.575 22.183 1.00 84.19 117 ASN A C 1
ATOM 874 O O . ASN A 1 117 ? -22.527 -6.609 21.683 1.00 84.19 117 ASN A O 1
ATOM 878 N N . ASN A 1 118 ? -23.380 -5.516 23.449 1.00 80.19 118 ASN A N 1
ATOM 879 C CA . ASN A 1 118 ? -23.382 -6.659 24.370 1.00 80.19 118 ASN A CA 1
ATOM 880 C C . ASN A 1 118 ? -22.043 -7.420 24.417 1.00 80.19 118 ASN A C 1
ATOM 882 O O . ASN A 1 118 ? -22.022 -8.647 24.335 1.00 80.19 118 ASN A O 1
ATOM 886 N N . ASN A 1 119 ? -20.922 -6.698 24.522 1.00 77.38 119 ASN A N 1
ATOM 887 C CA . ASN A 1 119 ? -19.568 -7.272 24.507 1.00 77.38 119 ASN A CA 1
ATOM 888 C C . ASN A 1 119 ? -19.161 -7.989 23.203 1.00 77.38 119 ASN A C 1
ATOM 890 O O . ASN A 1 119 ? -18.110 -8.627 23.164 1.00 77.38 119 ASN A O 1
ATOM 894 N N . VAL A 1 120 ? -19.949 -7.863 22.134 1.00 82.88 120 VAL A N 1
ATOM 895 C CA . VAL A 1 120 ? -19.633 -8.392 20.807 1.00 82.88 120 VAL A CA 1
ATOM 896 C C . VAL A 1 120 ? -19.244 -7.237 19.892 1.00 82.88 120 VAL A C 1
ATOM 898 O O . VAL A 1 120 ? -20.037 -6.327 19.638 1.00 82.88 120 VAL A O 1
ATOM 901 N N . MET A 1 121 ? -18.020 -7.296 19.372 1.00 85.56 121 MET A N 1
ATOM 902 C CA . MET A 1 121 ? -17.553 -6.401 18.320 1.00 85.56 121 MET A CA 1
ATOM 903 C C . MET A 1 121 ? -18.008 -6.930 16.961 1.00 85.56 121 MET A C 1
ATOM 905 O O . MET A 1 121 ? -17.689 -8.058 16.591 1.00 85.56 121 MET A O 1
ATOM 909 N N . THR A 1 122 ? -18.725 -6.109 16.200 1.00 89.31 122 THR A N 1
ATOM 910 C CA . THR A 1 122 ? -19.136 -6.424 14.828 1.00 89.31 122 THR A CA 1
ATOM 911 C C . THR A 1 122 ? -18.513 -5.427 13.866 1.00 89.31 122 THR A C 1
ATOM 913 O O . THR A 1 122 ? -18.747 -4.224 13.977 1.00 89.31 122 THR A O 1
ATOM 916 N N . VAL A 1 123 ? -17.752 -5.921 12.891 1.00 90.12 123 VAL A N 1
ATOM 917 C CA . VAL A 1 123 ? -17.284 -5.104 11.766 1.00 90.12 123 VAL A CA 1
ATOM 918 C C . VAL A 1 123 ? -18.444 -4.954 10.787 1.00 90.12 123 VAL A C 1
ATOM 920 O O . VAL A 1 123 ? -18.937 -5.936 10.240 1.00 90.12 123 VAL A O 1
ATOM 923 N N . THR A 1 124 ? -18.913 -3.725 10.594 1.00 89.38 124 THR A N 1
ATOM 924 C CA . THR A 1 124 ? -20.074 -3.419 9.734 1.00 89.38 124 THR A CA 1
ATOM 925 C C . THR A 1 124 ? -19.683 -2.875 8.372 1.00 89.38 124 THR A C 1
ATOM 927 O O . THR A 1 124 ? -20.485 -2.885 7.441 1.00 89.38 124 THR A O 1
ATOM 930 N N . TYR A 1 125 ? -18.455 -2.385 8.252 1.00 89.12 125 TYR A N 1
ATOM 931 C CA . TYR A 1 125 ? -17.943 -1.770 7.044 1.00 89.12 125 TYR A CA 1
ATOM 932 C C . TYR A 1 125 ? -16.443 -2.013 6.967 1.00 89.12 125 TYR A C 1
ATOM 934 O O . TYR A 1 125 ? -15.756 -1.843 7.974 1.00 89.12 125 TYR A O 1
ATOM 942 N N . TRP A 1 126 ? -15.962 -2.383 5.784 1.00 92.56 126 TRP A N 1
ATOM 943 C CA . TRP A 1 126 ? -14.547 -2.501 5.448 1.00 92.56 126 TRP A CA 1
ATOM 944 C C . TRP A 1 126 ? -14.386 -2.096 3.990 1.00 92.56 126 TRP A C 1
ATOM 946 O O . TRP A 1 126 ? -14.911 -2.768 3.102 1.00 92.56 126 TRP A O 1
ATOM 956 N N . GLN A 1 127 ? -13.715 -0.979 3.734 1.00 90.81 127 GLN A N 1
ATOM 957 C CA . GLN A 1 127 ? -13.524 -0.502 2.372 1.00 90.81 127 GLN A CA 1
ATOM 958 C C . GLN A 1 127 ? -12.214 0.259 2.234 1.00 90.81 127 GLN A C 1
ATOM 960 O O . GLN A 1 127 ? -11.817 0.998 3.138 1.00 90.81 127 GLN A O 1
ATOM 965 N N . ASP A 1 128 ? -11.614 0.144 1.054 1.00 85.75 128 ASP A N 1
ATOM 966 C CA . ASP A 1 128 ? -10.622 1.101 0.589 1.00 85.75 128 ASP A CA 1
ATOM 967 C C . ASP A 1 128 ? -11.190 2.521 0.640 1.00 85.75 128 ASP A C 1
ATOM 969 O O . ASP A 1 128 ? -12.245 2.832 0.066 1.00 85.75 128 ASP A O 1
ATOM 973 N N . SER A 1 129 ? -10.472 3.385 1.347 1.00 73.94 129 SER A N 1
ATOM 974 C CA . SER A 1 129 ? -10.666 4.822 1.261 1.00 73.94 129 SER A CA 1
ATOM 975 C C . SER A 1 129 ? -10.092 5.293 -0.071 1.00 73.94 129 SER A C 1
ATOM 977 O O . SER A 1 129 ? -8.965 4.936 -0.418 1.00 73.94 129 SER A O 1
ATOM 979 N N . GLN A 1 130 ? -10.901 6.055 -0.811 1.00 54.19 130 GLN A N 1
ATOM 980 C CA . GLN A 1 130 ? -10.528 6.667 -2.092 1.00 54.19 130 GLN A CA 1
ATOM 981 C C . GLN A 1 130 ? -9.225 7.464 -1.998 1.00 54.19 130 GLN A C 1
ATOM 983 O O . GLN A 1 130 ? -9.055 8.185 -0.988 1.00 54.19 130 GLN A O 1
#

Secondary structure (DSSP, 8-state):
-------HHHHHHHHHHHHHHHHHHHHHHHHHHHHHHHHHHHHHHHHHHHHHHHHHHHHHHHHHHH-TT--EEEE--SSTT-EEEEEEEEETTEEEEEEEEEETTEEEEEEEEEEEETTEEEEEEEEEE-

Organism: NCBI:txid1618478

Radius of gyration: 29.44 Å; chains: 1; bounding box: 59×23×94 Å